Protein AF-A0A496YT09-F1 (afdb_monomer)

Mean predicted aligned error: 2.85 Å

Sequence (56 aa):
MKISKGKLFDLYAVMVKIRLFEDRIVDLYARGLVPGLAHLYIGEEAVAAGACAALR

Structure (mmCIF, N/CA/C/O backbone):
data_AF-A0A496YT09-F1
#
_entry.id   AF-A0A496YT09-F1
#
loop_
_atom_site.group_PDB
_atom_site.id
_atom_site.type_symbol
_atom_site.label_atom_id
_atom_site.label_alt_id
_atom_site.label_comp_id
_atom_site.label_asym_id
_atom_site.label_entity_id
_atom_site.label_seq_id
_atom_site.pdbx_PDB_ins_code
_atom_site.Cartn_x
_atom_site.Cartn_y
_atom_site.Cartn_z
_atom_site.occupancy
_atom_site.B_iso_or_equiv
_atom_site.auth_seq_id
_atom_site.auth_comp_id
_atom_site.auth_asym_id
_atom_site.auth_atom_id
_atom_site.pdbx_PDB_model_num
ATOM 1 N N . MET A 1 1 ? -9.318 -5.505 21.103 1.00 71.12 1 MET A N 1
ATOM 2 C CA . MET A 1 1 ? -9.493 -4.088 20.710 1.00 71.12 1 MET A CA 1
ATOM 3 C C . MET A 1 1 ? -10.707 -3.983 19.797 1.00 71.12 1 MET A C 1
ATOM 5 O O . MET A 1 1 ? -10.751 -4.710 18.814 1.00 71.12 1 MET A O 1
ATOM 9 N N . LYS A 1 2 ? -11.710 -3.157 20.121 1.00 87.06 2 LYS A N 1
ATOM 10 C CA . LYS A 1 2 ? -12.830 -2.893 19.199 1.00 87.06 2 LYS A CA 1
ATOM 11 C C . LYS A 1 2 ? -12.424 -1.761 18.256 1.00 87.06 2 LYS A C 1
ATOM 13 O O . LYS A 1 2 ? -12.094 -0.679 18.727 1.00 87.06 2 LYS A O 1
ATOM 18 N N . ILE A 1 3 ? -12.448 -2.015 16.950 1.00 92.06 3 ILE A N 1
ATOM 19 C CA . ILE A 1 3 ? -12.204 -0.996 15.922 1.00 92.06 3 ILE A CA 1
ATOM 20 C C . ILE A 1 3 ? -13.555 -0.403 15.517 1.00 92.06 3 ILE A C 1
ATOM 22 O O . ILE A 1 3 ? -14.513 -1.142 15.284 1.00 92.06 3 ILE A O 1
ATOM 26 N N . SER A 1 4 ? -13.658 0.927 15.474 1.00 96.19 4 SER A N 1
ATOM 27 C CA . SER A 1 4 ? -14.892 1.595 15.053 1.00 96.19 4 SER A CA 1
ATOM 28 C C . SER A 1 4 ? -15.163 1.355 13.564 1.00 96.19 4 SER A C 1
ATOM 30 O O . SER A 1 4 ? -14.240 1.187 12.767 1.00 96.19 4 SER A O 1
ATOM 32 N N . LYS A 1 5 ? -16.440 1.386 13.161 1.00 96.88 5 LYS A N 1
ATOM 33 C CA . LYS A 1 5 ? -16.832 1.231 11.750 1.00 96.88 5 LYS A CA 1
ATOM 34 C C . LYS A 1 5 ? -16.150 2.266 10.844 1.00 96.88 5 LYS A C 1
ATOM 36 O O . LYS A 1 5 ? -15.706 1.912 9.761 1.00 96.88 5 LYS A O 1
ATOM 41 N N . GLY A 1 6 ? -16.023 3.513 11.307 1.00 97.12 6 GLY A N 1
ATOM 42 C CA . GLY A 1 6 ? -15.304 4.567 10.580 1.00 97.12 6 GLY A CA 1
ATOM 43 C C . GLY A 1 6 ? -13.833 4.214 10.360 1.00 97.12 6 GLY A C 1
ATOM 44 O O . GLY A 1 6 ? -13.367 4.212 9.228 1.00 97.12 6 GLY A O 1
ATOM 45 N N . LYS A 1 7 ? -13.139 3.771 11.416 1.00 95.50 7 LYS A N 1
ATOM 46 C CA . LYS A 1 7 ? -11.726 3.381 11.325 1.00 95.50 7 LYS A CA 1
ATOM 47 C C . LYS A 1 7 ? -11.511 2.176 10.398 1.00 95.50 7 LYS A C 1
ATOM 49 O O . LYS A 1 7 ? -10.488 2.113 9.727 1.00 95.50 7 LYS A O 1
ATOM 54 N N . LEU A 1 8 ? -12.464 1.241 10.320 1.00 97.12 8 LEU A N 1
ATOM 55 C CA . LEU A 1 8 ? -12.416 0.144 9.342 1.00 97.12 8 LEU A CA 1
ATOM 56 C C . LEU A 1 8 ? -12.504 0.653 7.896 1.00 97.12 8 LEU A C 1
ATOM 58 O O . LEU A 1 8 ? -11.742 0.187 7.051 1.00 97.12 8 LEU A O 1
ATOM 62 N N . PHE A 1 9 ? -13.387 1.617 7.612 1.00 98.38 9 PHE A N 1
ATOM 63 C CA . PHE A 1 9 ? -13.457 2.239 6.286 1.00 98.38 9 PHE A CA 1
ATOM 64 C C . PHE A 1 9 ? -12.184 3.006 5.943 1.00 98.38 9 PHE A C 1
ATOM 66 O O . PHE A 1 9 ? -11.712 2.894 4.816 1.00 98.38 9 PHE A O 1
ATOM 73 N N . ASP A 1 10 ? -11.601 3.720 6.905 1.00 97.69 10 ASP A N 1
ATOM 74 C CA . ASP A 1 10 ? -10.345 4.440 6.691 1.00 97.69 10 ASP A CA 1
ATOM 75 C C . ASP A 1 10 ? -9.203 3.477 6.344 1.00 97.69 10 ASP A C 1
ATOM 77 O O . ASP A 1 10 ? -8.487 3.686 5.365 1.00 97.69 10 ASP A O 1
ATOM 81 N N . LEU A 1 11 ? -9.058 2.387 7.109 1.00 97.88 11 LEU A N 1
ATOM 82 C CA . LEU A 1 11 ? -8.055 1.350 6.847 1.00 97.88 11 LEU A CA 1
ATOM 83 C C . LEU A 1 11 ? -8.254 0.719 5.466 1.00 97.88 11 LEU A C 1
ATOM 85 O O . LEU A 1 11 ? -7.299 0.595 4.701 1.00 97.88 11 LEU A O 1
ATOM 89 N N . TYR A 1 12 ? -9.494 0.367 5.124 1.00 98.50 12 TYR A N 1
ATOM 90 C CA . TYR A 1 12 ? -9.828 -0.178 3.812 1.00 98.50 12 TYR A CA 1
ATOM 91 C C . TYR A 1 12 ? -9.499 0.803 2.681 1.00 98.50 12 TYR A C 1
ATOM 93 O O . TYR A 1 12 ? -8.853 0.423 1.707 1.00 98.50 12 TYR A O 1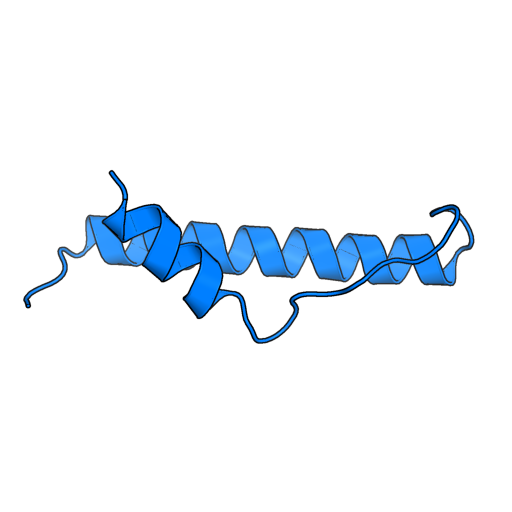
ATOM 101 N N . ALA A 1 13 ? -9.874 2.075 2.824 1.00 98.56 13 ALA A N 1
ATOM 102 C CA . ALA A 1 13 ? -9.597 3.104 1.829 1.00 98.56 13 ALA A CA 1
ATOM 103 C C . ALA A 1 13 ? -8.089 3.310 1.614 1.00 98.56 13 ALA A C 1
ATOM 105 O O . ALA A 1 13 ? -7.656 3.522 0.480 1.00 98.56 13 ALA A O 1
ATOM 106 N N . VAL A 1 14 ? -7.279 3.220 2.674 1.00 98.44 14 VAL A N 1
ATOM 107 C CA . VAL A 1 14 ? -5.814 3.263 2.561 1.00 98.44 14 VAL A CA 1
ATOM 108 C C . VAL A 1 14 ? -5.288 2.043 1.808 1.00 98.44 14 VAL A C 1
ATOM 110 O O . VAL A 1 14 ? -4.521 2.222 0.865 1.00 98.44 14 VAL A O 1
ATOM 113 N N . MET A 1 15 ? -5.727 0.829 2.155 1.00 98.75 15 MET A N 1
ATOM 114 C CA . MET A 1 15 ? -5.282 -0.388 1.464 1.00 98.75 15 MET A CA 1
ATOM 115 C C . MET A 1 15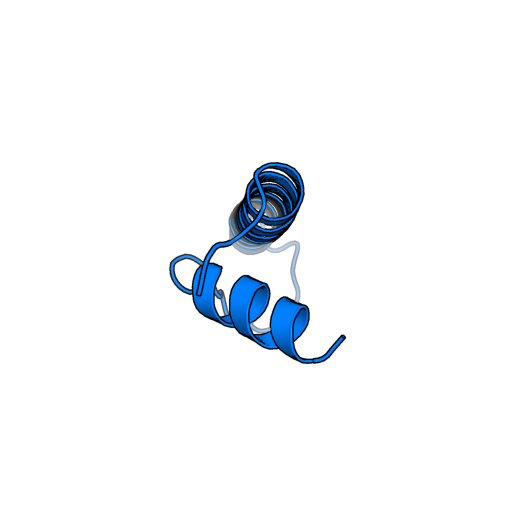 ? -5.639 -0.367 -0.028 1.00 98.75 15 MET A C 1
ATOM 117 O O . MET A 1 15 ? -4.783 -0.621 -0.870 1.00 98.75 15 MET A O 1
ATOM 121 N N . VAL A 1 16 ? -6.874 0.012 -0.373 1.00 98.75 16 VAL A N 1
ATOM 122 C CA . VAL A 1 16 ? -7.312 0.133 -1.775 1.00 98.75 16 VAL A CA 1
ATOM 123 C C . VAL A 1 16 ? -6.502 1.190 -2.520 1.00 98.75 16 VAL A C 1
ATOM 125 O O . VAL A 1 16 ? -6.127 0.978 -3.669 1.00 98.75 16 VAL A O 1
ATOM 128 N N . LYS A 1 17 ? -6.194 2.321 -1.878 1.00 98.75 17 LYS A N 1
ATOM 129 C CA . LYS A 1 17 ? -5.367 3.366 -2.489 1.00 98.75 17 LYS A CA 1
ATOM 130 C C . LYS A 1 17 ? -3.966 2.857 -2.8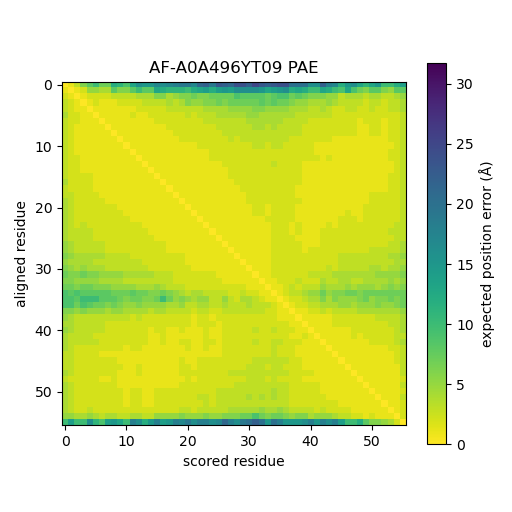24 1.00 98.75 17 LYS A C 1
ATOM 132 O O . LYS A 1 17 ? -3.491 3.146 -3.917 1.00 98.75 17 LYS A O 1
ATOM 137 N N . ILE A 1 18 ? -3.335 2.116 -1.909 1.00 98.69 18 ILE A N 1
ATOM 138 C CA . ILE A 1 18 ? -2.025 1.495 -2.151 1.00 98.69 18 ILE A CA 1
ATOM 139 C C . ILE A 1 18 ? -2.134 0.545 -3.346 1.00 98.69 18 ILE A C 1
ATOM 141 O O . ILE A 1 18 ? -1.426 0.740 -4.327 1.00 98.69 18 ILE A O 1
ATOM 145 N N . ARG A 1 19 ? -3.092 -0.393 -3.328 1.00 98.75 19 ARG A N 1
ATOM 146 C CA . ARG A 1 19 ? -3.297 -1.344 -4.430 1.00 98.75 19 ARG A CA 1
ATOM 147 C C . ARG A 1 19 ? -3.447 -0.654 -5.787 1.00 98.75 19 ARG A C 1
ATOM 149 O O . ARG A 1 19 ? -2.727 -0.982 -6.720 1.00 98.75 19 ARG A O 1
ATOM 156 N N . LEU A 1 20 ? -4.353 0.320 -5.891 1.00 98.75 20 LEU A N 1
ATOM 157 C CA . LEU A 1 20 ? -4.622 1.017 -7.152 1.00 98.75 20 LEU A CA 1
ATOM 158 C C . LEU A 1 20 ? -3.418 1.823 -7.647 1.00 98.75 20 LEU A C 1
ATOM 160 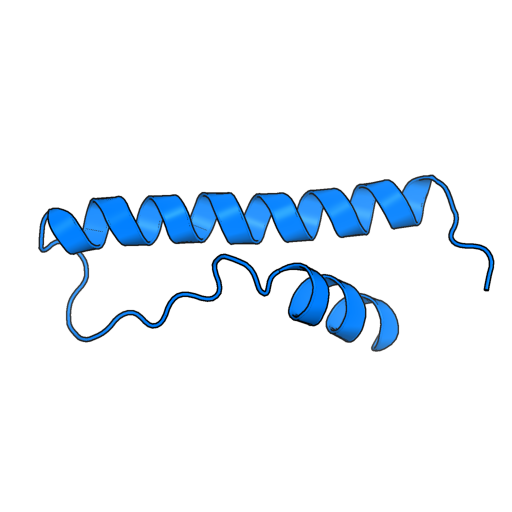O O . LEU A 1 20 ? -3.181 1.902 -8.852 1.00 98.75 20 LEU A O 1
ATOM 164 N N . PHE A 1 21 ? -2.669 2.439 -6.730 1.00 98.38 21 PHE A N 1
ATOM 165 C CA . PHE A 1 21 ? -1.434 3.129 -7.080 1.00 98.38 21 PHE A CA 1
ATOM 166 C C . PHE A 1 21 ? -0.422 2.148 -7.670 1.00 98.38 21 PHE A C 1
ATOM 168 O O . PHE A 1 21 ? 0.164 2.418 -8.715 1.00 98.38 21 PHE A O 1
ATOM 175 N N . GLU A 1 22 ? -0.255 0.992 -7.043 1.00 98.31 22 GLU A N 1
ATOM 176 C CA . GLU A 1 22 ? 0.728 0.013 -7.483 1.00 98.31 22 GLU A CA 1
ATOM 177 C C . GLU A 1 22 ? 0.356 -0.708 -8.768 1.00 98.31 22 GLU A C 1
ATOM 179 O O . GLU A 1 22 ? 1.206 -0.831 -9.645 1.00 98.31 22 GLU A O 1
ATOM 184 N N . ASP A 1 23 ? -0.911 -1.076 -8.953 1.00 98.50 23 ASP A N 1
ATOM 185 C CA . ASP A 1 23 ? -1.399 -1.590 -10.236 1.00 98.50 23 ASP A CA 1
ATOM 186 C C . ASP A 1 23 ? -1.131 -0.575 -11.363 1.00 98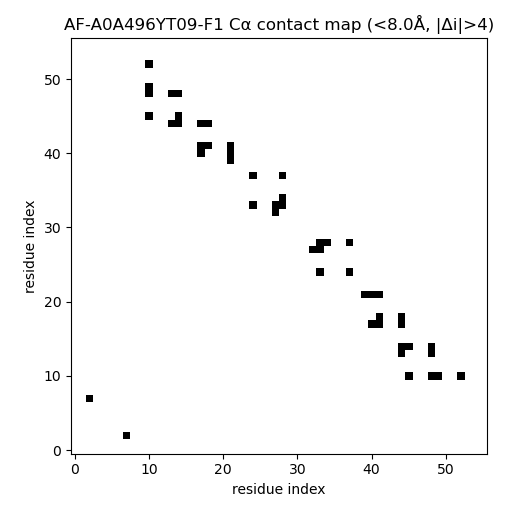.50 23 ASP A C 1
ATOM 188 O O . ASP A 1 23 ? -0.780 -0.938 -12.490 1.00 98.50 23 ASP A O 1
ATOM 192 N N . ARG A 1 24 ? -1.224 0.730 -11.059 1.00 98.12 24 ARG A N 1
ATOM 193 C CA . ARG A 1 24 ? -0.873 1.778 -12.020 1.00 98.12 24 ARG A CA 1
ATOM 194 C C . ARG A 1 24 ? 0.630 1.841 -12.289 1.00 98.12 24 ARG A C 1
ATOM 196 O O . ARG A 1 24 ? 1.015 2.059 -13.439 1.00 98.12 24 ARG A O 1
ATOM 203 N N . ILE A 1 25 ? 1.467 1.654 -11.270 1.00 97.81 25 ILE A N 1
ATOM 204 C CA . ILE A 1 25 ? 2.919 1.547 -11.445 1.00 97.81 25 ILE A CA 1
ATOM 205 C C . ILE A 1 25 ? 3.264 0.336 -12.312 1.00 97.81 25 ILE A C 1
ATOM 207 O O . ILE A 1 25 ? 4.075 0.492 -13.219 1.00 97.81 25 ILE A O 1
ATOM 211 N N . VAL A 1 26 ? 2.613 -0.816 -12.121 1.00 97.69 26 VAL A N 1
ATOM 212 C CA . VAL A 1 26 ? 2.796 -2.009 -12.967 1.00 97.69 26 VAL A CA 1
ATOM 213 C C . VAL A 1 26 ? 2.536 -1.688 -14.443 1.00 97.69 26 VAL A C 1
ATOM 215 O O . VAL A 1 26 ? 3.395 -1.976 -15.277 1.00 97.69 26 VAL A O 1
ATOM 218 N N . ASP A 1 27 ? 1.410 -1.040 -14.778 1.00 98.19 27 ASP A N 1
ATOM 219 C CA . ASP A 1 27 ? 1.110 -0.640 -16.168 1.00 98.19 27 ASP A CA 1
ATOM 220 C C . ASP A 1 27 ? 2.178 0.301 -16.740 1.00 98.19 27 ASP A C 1
ATOM 222 O O . ASP A 1 27 ? 2.684 0.098 -17.845 1.00 98.19 27 ASP A O 1
ATOM 226 N N . LEU A 1 28 ? 2.538 1.343 -15.989 1.00 97.94 28 LEU A N 1
ATOM 227 C CA . LEU A 1 28 ? 3.509 2.332 -16.450 1.00 97.94 28 LEU A CA 1
ATOM 228 C C . LEU A 1 28 ? 4.907 1.724 -16.610 1.00 97.94 28 LEU A C 1
ATOM 230 O O . LEU A 1 28 ? 5.620 2.078 -17.551 1.00 97.94 28 LEU A O 1
ATOM 234 N N . TYR A 1 29 ? 5.283 0.797 -15.730 1.00 97.31 29 TYR A N 1
ATOM 235 C CA . TYR A 1 29 ? 6.549 0.078 -15.802 1.00 97.31 29 TYR A CA 1
ATOM 236 C C . TYR A 1 29 ? 6.596 -0.827 -17.033 1.00 97.31 29 TYR A C 1
ATOM 238 O O . TYR A 1 29 ? 7.552 -0.763 -17.802 1.00 97.31 29 TYR A O 1
ATOM 246 N N . ALA A 1 30 ? 5.529 -1.594 -17.291 1.00 96.00 30 ALA A N 1
ATOM 247 C CA . ALA A 1 30 ? 5.418 -2.441 -18.481 1.00 96.00 30 ALA A CA 1
ATOM 248 C C . ALA A 1 30 ? 5.515 -1.639 -19.793 1.00 96.00 30 ALA A C 1
ATOM 250 O O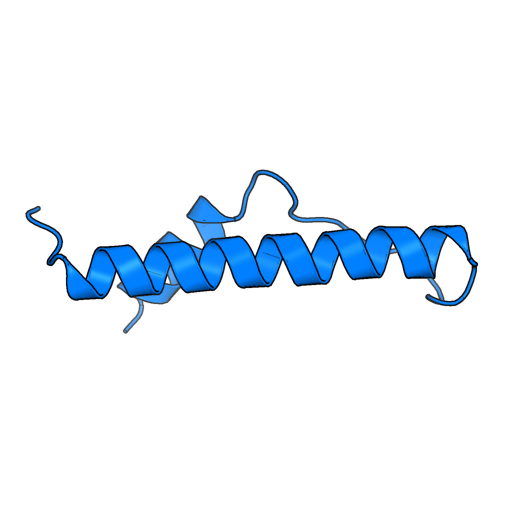 . ALA A 1 30 ? 5.983 -2.147 -20.809 1.00 96.00 30 ALA A O 1
ATOM 251 N N . ARG A 1 31 ? 5.111 -0.364 -19.766 1.00 97.88 31 ARG A N 1
ATOM 252 C CA . ARG A 1 31 ? 5.208 0.572 -20.896 1.00 97.88 31 ARG A CA 1
ATOM 253 C C . ARG A 1 31 ? 6.553 1.301 -20.994 1.00 97.88 31 ARG A C 1
ATOM 255 O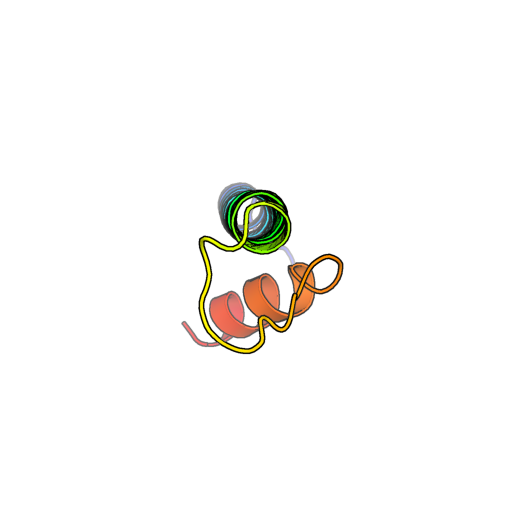 O . ARG A 1 31 ? 6.711 2.134 -21.882 1.00 97.88 31 ARG A O 1
ATOM 262 N N . GLY A 1 32 ? 7.494 1.041 -20.084 1.00 97.06 32 GLY A N 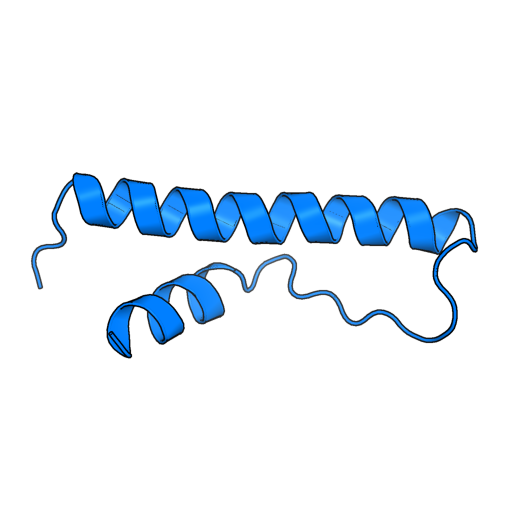1
ATOM 263 C CA . GLY A 1 32 ? 8.796 1.714 -20.035 1.00 97.06 32 GLY A CA 1
ATOM 264 C C . GLY A 1 32 ? 8.729 3.188 -19.621 1.00 97.06 32 GLY A C 1
ATOM 265 O O . GLY A 1 32 ? 9.656 3.945 -19.892 1.00 97.06 32 GLY A O 1
ATOM 266 N N . LEU A 1 33 ? 7.630 3.618 -18.990 1.00 97.69 33 LEU A N 1
ATOM 267 C CA . LEU A 1 33 ? 7.406 5.011 -18.580 1.00 97.69 33 LEU A CA 1
ATOM 268 C C . LEU A 1 33 ? 7.900 5.308 -17.158 1.00 97.69 33 LEU A C 1
ATOM 270 O O . LEU A 1 33 ? 7.930 6.468 -16.751 1.00 97.69 33 LEU A O 1
ATOM 274 N N . VAL A 1 34 ? 8.278 4.276 -16.402 1.00 95.50 34 VAL A N 1
ATOM 275 C CA . VAL A 1 34 ? 8.884 4.406 -15.073 1.00 95.50 34 VAL A CA 1
ATOM 276 C C . VAL A 1 34 ? 10.383 4.123 -15.196 1.00 95.50 34 VAL A C 1
ATOM 278 O O . VAL A 1 34 ? 10.751 2.993 -15.516 1.00 95.50 34 VAL A O 1
ATOM 281 N N . PRO A 1 35 ? 11.264 5.114 -14.965 1.00 92.88 35 PRO A N 1
ATOM 282 C CA . PRO A 1 35 ? 12.702 4.890 -14.999 1.00 92.88 35 PRO A CA 1
ATOM 283 C C . PRO A 1 35 ? 13.179 4.141 -13.747 1.00 92.88 35 PRO A C 1
ATOM 285 O O . PRO A 1 35 ? 12.695 4.379 -12.641 1.00 92.88 35 PRO A O 1
ATOM 288 N N . GLY A 1 36 ? 14.188 3.284 -13.908 1.00 92.69 36 GLY A N 1
ATOM 289 C CA . GLY A 1 36 ? 14.821 2.570 -12.797 1.00 92.69 36 GLY A CA 1
ATOM 290 C C . GLY A 1 36 ? 14.041 1.337 -12.333 1.00 92.69 36 GLY A C 1
ATOM 291 O O . GLY A 1 36 ? 13.418 0.643 -13.135 1.00 92.69 36 GLY A O 1
ATOM 292 N N . LEU A 1 37 ? 14.133 1.026 -11.039 1.00 92.19 37 LEU A N 1
ATOM 293 C CA . LEU A 1 37 ? 13.483 -0.137 -10.429 1.00 92.19 37 LEU A CA 1
ATOM 294 C C . LEU A 1 37 ? 12.259 0.301 -9.623 1.00 92.19 37 LEU A C 1
ATOM 296 O O . LEU A 1 37 ? 12.337 1.251 -8.844 1.00 92.19 37 LEU A O 1
ATOM 300 N N . ALA A 1 38 ? 11.156 -0.430 -9.775 1.00 92.88 38 ALA A N 1
ATOM 301 C CA . ALA A 1 38 ? 9.975 -0.304 -8.930 1.00 92.88 38 ALA A CA 1
ATOM 302 C C . ALA A 1 38 ? 9.872 -1.534 -8.020 1.00 92.88 38 ALA A C 1
ATOM 304 O O . ALA A 1 38 ? 9.857 -2.664 -8.503 1.00 92.88 38 ALA A O 1
ATOM 305 N N . HIS A 1 39 ? 9.797 -1.307 -6.709 1.00 96.25 39 HIS A N 1
ATOM 306 C CA . HIS A 1 39 ? 9.501 -2.350 -5.728 1.00 96.25 39 HIS A CA 1
ATOM 307 C C . HIS A 1 39 ? 8.042 -2.211 -5.326 1.00 96.25 39 HIS A C 1
ATOM 309 O O . HIS A 1 39 ? 7.631 -1.146 -4.868 1.00 96.25 39 HIS A O 1
ATOM 315 N N . LEU A 1 40 ? 7.281 -3.272 -5.549 1.00 96.75 40 LEU A N 1
ATOM 316 C CA . LEU A 1 40 ? 5.848 -3.300 -5.310 1.00 96.75 40 LEU A CA 1
ATOM 317 C C . LEU A 1 40 ? 5.564 -3.882 -3.922 1.00 96.75 40 LEU A C 1
ATOM 319 O O . LEU A 1 40 ? 6.204 -4.840 -3.498 1.00 96.75 40 LEU A O 1
ATOM 323 N N . TYR A 1 41 ? 4.593 -3.286 -3.252 1.00 97.88 41 TYR A N 1
ATOM 324 C CA . TYR A 1 41 ? 3.979 -3.618 -1.978 1.00 97.88 41 TYR A CA 1
ATOM 325 C C . TYR A 1 41 ? 2.602 -4.301 -2.133 1.00 97.88 41 TYR A C 1
ATOM 327 O O . TYR A 1 41 ? 1.875 -4.476 -1.150 1.00 97.88 41 TYR A O 1
ATOM 335 N N . ILE A 1 42 ? 2.198 -4.667 -3.360 1.00 98.19 42 ILE A N 1
ATOM 336 C CA . ILE A 1 42 ? 0.987 -5.461 -3.634 1.00 98.19 42 ILE A CA 1
ATOM 337 C C . ILE A 1 42 ? 0.964 -6.712 -2.740 1.00 98.19 42 ILE A C 1
ATOM 339 O O . ILE A 1 42 ? 1.833 -7.575 -2.828 1.00 98.19 42 ILE A O 1
ATOM 343 N N . GLY A 1 43 ? -0.083 -6.841 -1.923 1.00 98.31 43 GLY A N 1
ATOM 344 C CA . GLY A 1 43 ? -0.272 -7.950 -0.981 1.00 98.31 43 GLY A CA 1
ATOM 345 C C . GLY A 1 43 ? 0.167 -7.648 0.455 1.00 98.31 43 GLY A C 1
ATOM 346 O O . GLY A 1 43 ? -0.191 -8.398 1.362 1.00 98.31 43 GLY A O 1
ATOM 347 N N . GLU A 1 44 ? 0.877 -6.542 0.684 1.00 98.62 44 GLU A N 1
ATOM 348 C CA . GLU A 1 44 ? 1.356 -6.115 2.004 1.00 98.62 44 GLU A CA 1
ATOM 349 C C . GLU A 1 44 ? 0.602 -4.883 2.539 1.00 98.62 44 GLU A C 1
ATOM 351 O O . GLU A 1 44 ? 0.947 -4.325 3.581 1.00 98.62 44 GLU A O 1
ATOM 356 N N . GLU A 1 45 ? -0.483 -4.454 1.888 1.00 98.69 45 GLU A N 1
ATOM 357 C CA . GLU A 1 45 ? -1.141 -3.169 2.158 1.00 98.69 45 GLU A CA 1
ATOM 358 C C . GLU A 1 45 ? -1.643 -3.035 3.600 1.00 98.69 45 GLU A C 1
ATOM 360 O O . GLU A 1 45 ? -1.634 -1.941 4.172 1.00 98.69 45 GLU A O 1
ATOM 365 N N . ALA A 1 46 ? -2.060 -4.149 4.204 1.00 97.94 46 ALA A N 1
ATOM 366 C CA . ALA A 1 46 ? -2.514 -4.192 5.589 1.00 97.94 46 ALA A CA 1
ATOM 367 C C . ALA A 1 46 ? -1.406 -3.813 6.585 1.00 97.94 46 ALA A C 1
ATOM 369 O O . ALA A 1 46 ? -1.707 -3.220 7.624 1.00 97.94 46 ALA A O 1
ATOM 370 N N . VAL A 1 47 ? -0.140 -4.107 6.265 1.00 98.38 47 VAL A N 1
ATOM 371 C CA . VAL A 1 47 ? 1.017 -3.768 7.105 1.00 98.38 47 VAL A CA 1
ATOM 372 C C . VAL A 1 47 ? 1.167 -2.252 7.177 1.00 98.38 47 VAL A C 1
ATOM 374 O O . VAL A 1 47 ? 1.129 -1.685 8.270 1.00 98.38 47 VAL A O 1
ATOM 377 N N . ALA A 1 48 ? 1.237 -1.578 6.026 1.00 97.50 48 ALA A N 1
ATOM 378 C CA . ALA A 1 48 ? 1.343 -0.122 5.967 1.00 97.50 48 ALA A CA 1
ATOM 379 C C . ALA A 1 48 ? 0.094 0.570 6.539 1.00 97.50 48 ALA A C 1
ATOM 381 O O . ALA A 1 48 ? 0.211 1.466 7.378 1.00 97.50 48 ALA A O 1
ATOM 382 N N . ALA A 1 49 ? -1.108 0.134 6.142 1.00 97.44 49 ALA A N 1
ATOM 383 C CA . ALA A 1 49 ? -2.357 0.726 6.619 1.00 97.44 49 ALA A CA 1
ATOM 384 C C . ALA A 1 49 ? -2.501 0.601 8.144 1.00 97.44 49 ALA A C 1
ATOM 386 O O . ALA A 1 49 ? -2.832 1.581 8.813 1.00 97.44 49 ALA A O 1
ATOM 387 N N . GLY A 1 50 ? -2.219 -0.580 8.702 1.00 96.56 50 GLY A N 1
ATOM 388 C CA . GLY A 1 50 ? -2.303 -0.844 10.135 1.00 96.56 50 GLY A CA 1
ATOM 389 C C . GLY A 1 50 ? -1.240 -0.103 10.943 1.00 96.56 50 GLY A C 1
ATOM 390 O O . GLY A 1 50 ? -1.583 0.584 11.907 1.00 96.56 50 GLY A O 1
ATOM 391 N N . ALA A 1 51 ? 0.031 -0.189 10.533 1.00 97.31 51 ALA A N 1
ATOM 392 C CA . ALA A 1 51 ? 1.138 0.456 11.235 1.00 97.31 51 ALA A CA 1
ATOM 393 C C . ALA A 1 51 ? 0.963 1.980 11.268 1.00 97.31 51 ALA A C 1
ATOM 395 O O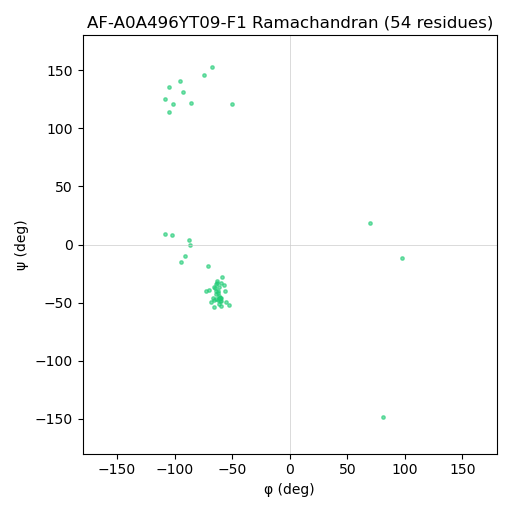 . ALA A 1 51 ? 0.966 2.583 12.341 1.00 97.31 51 ALA A O 1
ATOM 396 N N . CYS A 1 52 ? 0.712 2.614 10.118 1.00 96.50 52 CYS A N 1
ATOM 397 C CA . CYS A 1 52 ? 0.519 4.062 10.057 1.00 96.50 52 CYS A CA 1
ATOM 398 C C . CYS A 1 52 ? -0.721 4.527 10.832 1.00 96.50 52 CYS A C 1
ATOM 400 O O . CYS A 1 52 ? -0.714 5.613 11.409 1.00 96.50 52 CYS A O 1
ATOM 402 N N . ALA A 1 53 ? -1.787 3.723 10.869 1.00 95.56 53 ALA A N 1
ATOM 403 C CA . ALA A 1 53 ? -2.994 4.052 11.618 1.00 95.56 53 ALA A CA 1
ATOM 404 C C . ALA A 1 53 ? -2.830 3.967 13.144 1.00 95.56 53 ALA A C 1
ATOM 406 O O . ALA A 1 53 ? -3.687 4.524 13.837 1.00 95.56 53 ALA A O 1
ATOM 407 N N . ALA A 1 54 ? -1.795 3.269 13.627 1.00 94.56 54 ALA A N 1
ATOM 408 C CA . ALA A 1 54 ? -1.447 3.108 15.040 1.00 94.56 54 ALA A CA 1
ATOM 409 C C . ALA A 1 54 ? -0.407 4.130 15.541 1.00 94.56 54 ALA A C 1
ATOM 411 O O . ALA A 1 54 ? -0.243 4.284 16.746 1.00 94.56 54 ALA A O 1
ATOM 412 N N . LEU A 1 55 ? 0.283 4.827 14.632 1.00 92.31 55 LEU A N 1
ATOM 413 C CA . LEU A 1 55 ? 1.258 5.884 14.947 1.00 92.31 55 LEU A CA 1
ATOM 414 C C . LEU A 1 55 ? 0.625 7.281 15.103 1.00 92.31 55 LEU A C 1
ATOM 416 O O . LEU A 1 55 ? 1.350 8.264 15.247 1.00 92.31 55 LEU A O 1
ATOM 420 N N . ARG A 1 56 ? -0.704 7.383 15.019 1.00 61.34 56 ARG A N 1
ATOM 421 C CA . ARG A 1 56 ? -1.464 8.633 15.140 1.00 61.34 56 ARG A CA 1
ATOM 422 C C . ARG A 1 56 ? -2.343 8.634 16.374 1.00 61.34 56 ARG A C 1
ATOM 424 O O . ARG A 1 56 ? -2.979 7.584 16.618 1.00 61.34 56 ARG A O 1
#

Foldseek 3Di:
DDDDPVLVVQLVVQLVVLQVVQVVVVVCVVVVNDPDDDDHCVPVSSVVSVVVSVVD

Solvent-accessible surface area (backbone atoms only — not comparable to full-atom values): 3452 Å² total; per-residue (Å²): 134,88,79,51,74,66,58,51,52,52,41,49,52,45,28,51,51,51,46,56,52,48,58,48,47,52,54,36,43,78,69,67,72,47,82,84,86,86,86,81,58,82,91,48,35,65,57,59,32,51,54,60,64,68,76,103

Secondary structure (DSSP, 8-state):
-PPPHHHHHHHHHHHHHHHHHHHHHHHHHHTT-S-S-----TT-HHHHHHHHHH--

Nearest PDB structures (foldseek):
  7qbo-assembly1_P  TM=7.284E-01  e=7.428E+00  Homo sapiens
  8cro-assembly1_A  TM=6.754E-01  e=8.501E+00  Pyrococcus furiosus DSM 3638

pLDDT: mean 95.75, std 6.19, range [61.34, 98.75]

Radius of gyration: 13.98 Å; Cα contacts (8 Å, |Δi|>4): 25; chains: 1; bounding box: 32×17×42 Å